Protein AF-A0A7V3WNX4-F1 (afdb_monomer_lite)

Sequence (54 aa):
GTRMPVALVVGSLAGGMSFEDVQREYDLTPEDIRAALKFASELVDQEQHHPLPV

Secondary structure (DSSP, 8-state):
-----HHHHHHHHHTT--HHHHHHHHT--HHHHHHHHHHHHHHHHHS---PPP-

Structure (mmCIF, N/CA/C/O backbone):
data_AF-A0A7V3WNX4-F1
#
_entry.id   AF-A0A7V3WNX4-F1
#
loop_
_atom_site.group_PDB
_atom_site.id
_atom_site.type_symbol
_atom_site.label_atom_id
_atom_site.label_alt_id
_atom_site.label_comp_id
_atom_site.label_asym_id
_atom_site.label_entity_id
_atom_site.label_seq_id
_atom_site.pdbx_PDB_ins_code
_atom_site.Cartn_x
_atom_site.Cartn_y
_atom_site.Cartn_z
_atom_site.occupancy
_atom_site.B_iso_or_equiv
_atom_site.auth_seq_id
_atom_site.auth_comp_id
_atom_site.auth_asym_id
_atom_site.auth_atom_id
_atom_site.pdbx_PDB_model_num
ATOM 1 N N . GLY A 1 1 ? 5.801 -3.633 14.818 1.00 49.31 1 GLY A N 1
ATOM 2 C CA . GLY A 1 1 ? 5.315 -3.043 13.562 1.00 49.31 1 GLY A CA 1
ATOM 3 C C . GLY A 1 1 ? 4.934 -4.173 12.650 1.00 49.31 1 GLY A C 1
ATOM 4 O O . GLY A 1 1 ? 5.812 -4.922 12.238 1.00 49.31 1 GLY A O 1
ATOM 5 N N . THR A 1 2 ? 3.639 -4.376 12.454 1.00 45.91 2 THR A N 1
ATOM 6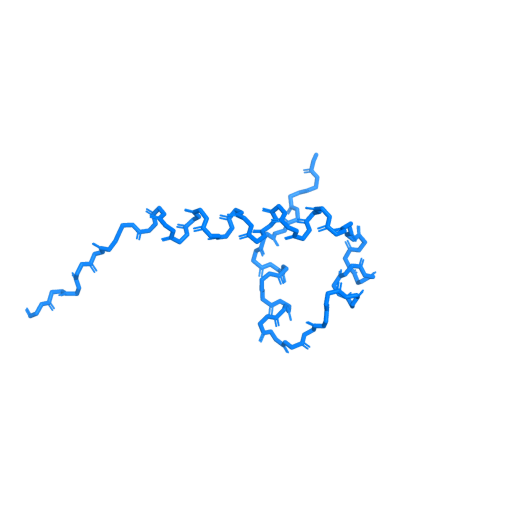 C CA . THR A 1 2 ? 3.083 -5.367 11.533 1.00 45.91 2 THR A CA 1
ATOM 7 C C . THR A 1 2 ? 3.636 -5.074 10.143 1.00 45.91 2 THR A C 1
ATOM 9 O O . THR A 1 2 ? 3.372 -4.024 9.568 1.00 45.91 2 THR A O 1
ATOM 12 N N . ARG A 1 3 ? 4.496 -5.966 9.639 1.00 64.00 3 ARG A N 1
ATOM 13 C CA . ARG A 1 3 ? 5.077 -5.892 8.292 1.00 64.00 3 ARG A CA 1
ATOM 14 C C . ARG A 1 3 ? 4.008 -6.286 7.279 1.00 64.00 3 ARG A C 1
ATOM 16 O O . ARG A 1 3 ? 4.117 -7.345 6.665 1.00 64.00 3 ARG A O 1
ATOM 23 N N . MET A 1 4 ? 2.947 -5.488 7.177 1.00 69.38 4 MET A N 1
ATOM 24 C CA . MET A 1 4 ? 1.936 -5.699 6.150 1.00 69.38 4 MET A CA 1
ATOM 25 C C . MET A 1 4 ? 2.653 -5.741 4.797 1.00 69.38 4 MET A C 1
ATOM 27 O O . MET A 1 4 ? 3.387 -4.799 4.479 1.00 69.38 4 MET A O 1
ATOM 31 N N . PRO A 1 5 ? 2.558 -6.846 4.037 1.00 78.00 5 PRO A N 1
ATOM 32 C CA . PRO A 1 5 ? 3.349 -6.970 2.828 1.00 78.00 5 PRO A CA 1
ATOM 33 C C . PRO A 1 5 ? 2.801 -5.991 1.794 1.00 78.00 5 PRO A C 1
ATOM 35 O O . PRO A 1 5 ? 1.655 -6.113 1.371 1.00 78.00 5 PRO A O 1
ATOM 38 N N . VAL A 1 6 ? 3.627 -5.042 1.349 1.00 87.56 6 VAL A N 1
ATOM 39 C CA . VAL A 1 6 ? 3.271 -4.106 0.266 1.00 87.56 6 VAL A CA 1
ATOM 40 C C . VAL A 1 6 ? 2.789 -4.860 -0.979 1.00 87.56 6 VAL A C 1
ATOM 42 O O . VAL A 1 6 ? 1.827 -4.450 -1.623 1.00 87.56 6 VAL A O 1
ATOM 45 N N . ALA A 1 7 ? 3.388 -6.023 -1.252 1.00 88.31 7 ALA A N 1
ATOM 46 C CA . ALA A 1 7 ? 2.978 -6.923 -2.325 1.00 88.31 7 ALA A CA 1
ATOM 47 C C . ALA A 1 7 ? 1.508 -7.372 -2.230 1.00 88.31 7 ALA A C 1
ATOM 49 O O . ALA A 1 7 ? 0.877 -7.604 -3.255 1.00 88.31 7 ALA A O 1
ATOM 50 N N . LEU A 1 8 ? 0.951 -7.474 -1.021 1.00 90.56 8 LEU A N 1
ATOM 51 C CA . LEU A 1 8 ? -0.421 -7.917 -0.785 1.00 90.56 8 LEU A CA 1
ATOM 52 C C . LEU A 1 8 ? -1.420 -6.823 -1.179 1.00 90.56 8 LEU A C 1
ATOM 54 O O . LEU A 1 8 ? -2.382 -7.098 -1.890 1.00 90.56 8 LEU A O 1
ATOM 58 N N . VAL A 1 9 ? -1.140 -5.569 -0.809 1.00 92.56 9 VAL A N 1
ATOM 59 C CA . VAL A 1 9 ? -1.946 -4.403 -1.208 1.00 92.56 9 VAL A CA 1
ATOM 60 C C . VAL A 1 9 ? -1.909 -4.224 -2.725 1.00 92.56 9 VAL A C 1
ATOM 62 O O . VAL A 1 9 ? -2.954 -4.146 -3.366 1.00 92.56 9 VAL A O 1
ATOM 65 N N . VAL A 1 10 ? -0.709 -4.219 -3.314 1.00 92.62 10 VAL A N 1
ATOM 66 C CA . VAL A 1 10 ? -0.534 -4.056 -4.765 1.00 92.62 10 VAL A CA 1
ATOM 67 C C . VAL A 1 10 ? -1.179 -5.215 -5.528 1.00 92.62 10 VAL A C 1
ATOM 69 O O . VAL A 1 10 ? -1.909 -4.979 -6.486 1.00 92.62 10 VAL A O 1
ATOM 72 N N . GLY A 1 11 ? -0.965 -6.456 -5.084 1.00 93.62 11 GLY A N 1
ATOM 73 C CA . GLY A 1 11 ? -1.546 -7.648 -5.699 1.00 93.62 11 GLY A CA 1
ATOM 74 C C . GLY A 1 11 ? -3.072 -7.686 -5.614 1.00 93.62 11 GLY A C 1
ATOM 75 O O . GLY A 1 11 ? -3.721 -8.032 -6.594 1.00 93.62 11 GLY A O 1
ATOM 76 N N . SER A 1 12 ? -3.651 -7.271 -4.485 1.00 94.62 12 SER A N 1
ATOM 77 C CA . SER A 1 12 ? -5.107 -7.203 -4.296 1.00 94.62 12 SER A CA 1
ATOM 78 C C . SER A 1 12 ? -5.754 -6.188 -5.238 1.00 94.62 12 SER A C 1
ATOM 80 O O . SER A 1 12 ? -6.716 -6.510 -5.935 1.00 94.62 12 SER A O 1
ATOM 82 N N . LEU A 1 13 ? -5.182 -4.981 -5.317 1.00 94.62 13 LEU A N 1
ATOM 83 C CA . LEU A 1 13 ? -5.648 -3.938 -6.234 1.00 94.62 13 LEU A CA 1
ATOM 84 C C . LEU A 1 13 ? -5.480 -4.366 -7.700 1.00 94.62 13 LEU A C 1
ATOM 86 O O . LEU A 1 13 ? -6.397 -4.196 -8.500 1.00 94.62 13 LEU A O 1
ATOM 90 N N . ALA A 1 14 ? -4.348 -4.983 -8.052 1.00 95.19 14 ALA A N 1
ATOM 91 C CA . ALA A 1 14 ? -4.118 -5.532 -9.391 1.00 95.19 14 ALA A CA 1
ATOM 92 C C . ALA A 1 14 ? -5.074 -6.691 -9.731 1.00 95.19 14 ALA A C 1
ATOM 94 O O . ALA A 1 14 ? -5.437 -6.871 -10.891 1.00 95.19 14 ALA A O 1
ATOM 95 N N . GLY A 1 15 ? -5.511 -7.449 -8.721 1.00 95.31 15 GLY A N 1
ATOM 96 C CA . GLY A 1 15 ? -6.529 -8.495 -8.826 1.00 95.31 15 GLY A CA 1
ATOM 97 C C . GLY A 1 15 ? -7.962 -7.971 -8.964 1.00 95.31 15 GLY A C 1
ATOM 98 O O . GLY A 1 15 ? -8.877 -8.772 -9.149 1.00 95.31 15 GLY A O 1
ATOM 99 N N . GLY A 1 16 ? -8.165 -6.651 -8.902 1.00 96.00 16 GLY A N 1
ATOM 100 C CA . GLY A 1 16 ? -9.460 -6.001 -9.099 1.00 96.00 16 GLY A CA 1
ATOM 101 C C . GLY A 1 16 ? -10.222 -5.665 -7.817 1.00 96.00 16 GLY A C 1
ATOM 102 O O . GLY A 1 16 ? -11.367 -5.225 -7.914 1.00 96.00 16 GLY A O 1
ATOM 103 N N . MET A 1 17 ? -9.625 -5.837 -6.630 1.00 95.88 17 MET A N 1
ATOM 104 C CA . MET A 1 17 ? -10.237 -5.337 -5.394 1.00 95.88 17 MET A CA 1
ATOM 105 C C . MET A 1 17 ? -10.296 -3.808 -5.403 1.00 95.88 17 MET A C 1
ATOM 107 O O . MET A 1 17 ? -9.375 -3.134 -5.875 1.00 95.88 17 MET A O 1
ATOM 111 N N . SER A 1 18 ? -11.368 -3.248 -4.844 1.00 96.25 18 SER A N 1
ATOM 112 C CA . SER A 1 18 ? -11.451 -1.807 -4.626 1.00 96.25 18 SER A CA 1
ATOM 113 C C . SER A 1 18 ? -10.606 -1.380 -3.421 1.00 96.25 18 SER A C 1
ATOM 115 O O . SER A 1 18 ? -10.260 -2.183 -2.553 1.00 96.25 18 SER A O 1
ATOM 117 N N . PHE A 1 19 ? -10.308 -0.084 -3.319 1.00 93.38 19 PHE A N 1
ATOM 118 C CA . PHE A 1 19 ? -9.630 0.465 -2.141 1.00 93.38 19 PHE A CA 1
ATOM 119 C C . PHE A 1 19 ? -10.417 0.2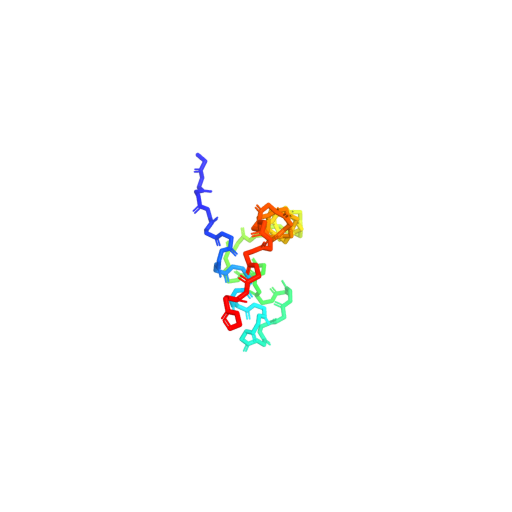28 -0.846 1.00 93.38 19 PHE A C 1
ATOM 121 O O . PHE A 1 19 ? -9.811 0.079 0.209 1.00 93.38 19 PHE A O 1
ATOM 128 N N . GLU A 1 20 ? -11.748 0.233 -0.898 1.00 95.56 20 GLU A N 1
ATOM 129 C CA . GLU A 1 20 ? -12.598 0.015 0.278 1.00 95.56 20 GLU A CA 1
ATOM 130 C C . GLU A 1 20 ? -12.565 -1.446 0.732 1.00 95.56 20 GLU A C 1
ATOM 132 O O . GLU A 1 20 ? -12.512 -1.707 1.935 1.00 95.56 20 GLU A O 1
ATOM 137 N N . ASP A 1 21 ? -12.527 -2.386 -0.215 1.00 96.12 21 ASP A N 1
ATOM 138 C CA . ASP A 1 21 ? -12.402 -3.816 0.084 1.00 96.12 21 ASP A CA 1
ATOM 139 C C . ASP A 1 21 ? -11.061 -4.108 0.757 1.00 96.12 21 ASP A C 1
ATOM 141 O O . ASP A 1 21 ? -11.025 -4.729 1.813 1.00 96.12 21 ASP A O 1
ATOM 145 N N . VAL A 1 22 ? -9.968 -3.561 0.217 1.00 93.88 22 VAL A N 1
ATOM 146 C CA . VAL A 1 22 ? -8.621 -3.722 0.786 1.00 93.88 22 VAL A CA 1
ATOM 147 C C . VAL A 1 22 ? -8.529 -3.112 2.191 1.00 93.88 22 VAL A C 1
ATOM 149 O O . VAL A 1 22 ? -7.932 -3.715 3.080 1.00 93.88 22 VAL A O 1
ATOM 152 N N . GLN A 1 23 ? -9.137 -1.944 2.424 1.00 93.69 23 GLN A N 1
ATOM 153 C CA . GLN A 1 23 ? -9.194 -1.342 3.764 1.00 93.69 23 GLN A CA 1
ATOM 154 C C . GLN A 1 23 ? -9.918 -2.247 4.759 1.00 93.69 23 GLN A C 1
ATOM 156 O O . GLN A 1 23 ? -9.439 -2.449 5.870 1.00 93.69 23 GLN A O 1
ATOM 161 N N . ARG A 1 24 ? -11.064 -2.804 4.360 1.00 94.44 24 ARG A N 1
ATOM 162 C CA . ARG A 1 24 ? -11.885 -3.657 5.225 1.00 94.44 24 ARG A CA 1
ATOM 163 C C . ARG A 1 24 ? -11.262 -5.020 5.484 1.00 94.44 24 ARG A C 1
ATOM 165 O O . ARG A 1 24 ? -11.310 -5.496 6.611 1.00 94.44 24 ARG A O 1
ATOM 172 N N . GLU A 1 25 ? -10.721 -5.654 4.453 1.00 93.44 25 GLU A N 1
ATOM 173 C CA . GLU A 1 25 ? -10.198 -7.019 4.526 1.00 93.44 25 GLU A CA 1
ATOM 174 C C . GLU A 1 25 ? -8.902 -7.093 5.332 1.00 93.44 25 GLU A C 1
ATOM 176 O O . GLU A 1 25 ? -8.694 -8.041 6.090 1.00 93.44 25 GLU A O 1
ATOM 181 N N . TYR A 1 26 ? -8.059 -6.068 5.213 1.00 90.62 26 TYR A N 1
ATOM 182 C CA . TYR A 1 26 ? -6.749 -6.033 5.858 1.00 90.62 26 TYR A CA 1
ATOM 183 C C . TYR A 1 26 ? -6.663 -5.052 7.033 1.00 90.62 26 TYR A C 1
ATOM 185 O O . TYR A 1 26 ? -5.567 -4.848 7.552 1.00 90.62 26 TYR A O 1
ATOM 193 N N . ASP A 1 27 ? -7.795 -4.470 7.447 1.00 92.00 27 ASP A N 1
ATOM 194 C CA . ASP A 1 27 ? -7.892 -3.463 8.516 1.00 92.00 27 ASP A CA 1
ATOM 195 C C . ASP A 1 27 ? -6.864 -2.332 8.334 1.00 92.00 27 ASP A C 1
ATOM 197 O O . ASP A 1 27 ? -6.064 -2.010 9.214 1.00 92.00 27 ASP A O 1
ATOM 201 N N . LEU A 1 28 ? -6.835 -1.782 7.117 1.00 90.69 28 LEU A N 1
ATOM 202 C CA . LEU A 1 28 ? -5.897 -0.742 6.710 1.00 90.69 28 LEU A CA 1
ATOM 203 C C . LEU A 1 28 ? -6.570 0.618 6.670 1.00 90.69 28 LEU A C 1
ATOM 205 O O . LEU A 1 28 ? -7.716 0.763 6.241 1.00 90.69 28 LEU A O 1
ATOM 209 N N . THR A 1 29 ? -5.799 1.643 7.010 1.00 92.69 29 THR A N 1
ATOM 210 C CA . THR A 1 29 ? -6.195 3.023 6.747 1.00 92.69 29 THR A CA 1
ATOM 211 C C . THR A 1 29 ? -5.897 3.412 5.291 1.00 92.69 29 THR A C 1
ATOM 213 O O . THR A 1 29 ? -5.032 2.813 4.636 1.00 92.69 29 THR A O 1
ATOM 216 N N . PRO A 1 30 ? -6.558 4.455 4.755 1.00 92.31 30 PRO A N 1
ATOM 217 C CA . PRO A 1 30 ? -6.184 5.040 3.468 1.00 92.31 30 PRO A CA 1
ATOM 218 C C . PRO A 1 30 ? -4.701 5.434 3.403 1.00 92.31 30 PRO A C 1
ATOM 220 O O . PRO A 1 30 ? -4.062 5.311 2.356 1.00 92.31 30 PRO A O 1
ATOM 223 N N . GLU A 1 31 ? -4.143 5.911 4.515 1.00 92.38 31 GLU A N 1
ATOM 224 C CA . GLU A 1 31 ? -2.741 6.301 4.649 1.00 92.38 31 GLU A CA 1
ATOM 225 C C . GLU A 1 31 ? -1.796 5.106 4.500 1.00 92.38 31 GLU A C 1
ATOM 227 O O . GLU A 1 31 ? -0.786 5.232 3.804 1.00 92.38 31 GLU A O 1
ATOM 232 N N . ASP A 1 32 ? -2.144 3.943 5.056 1.00 91.19 32 ASP A N 1
ATOM 233 C CA . ASP A 1 32 ? -1.352 2.716 4.910 1.00 91.19 32 ASP A CA 1
ATOM 234 C C . ASP A 1 32 ? -1.286 2.265 3.448 1.00 91.19 32 ASP A C 1
ATOM 236 O O . ASP A 1 32 ? -0.216 1.920 2.941 1.00 91.19 32 ASP A O 1
ATOM 240 N N . ILE A 1 33 ? -2.413 2.334 2.731 1.00 92.06 33 ILE A N 1
ATOM 241 C CA . ILE A 1 33 ? -2.462 1.986 1.306 1.00 92.06 33 ILE A CA 1
ATOM 242 C C . ILE A 1 33 ? -1.607 2.956 0.487 1.00 92.06 33 ILE A C 1
ATOM 244 O O . ILE A 1 33 ? -0.830 2.528 -0.367 1.00 92.06 33 ILE A O 1
ATOM 248 N N . ARG A 1 34 ? -1.692 4.264 0.758 1.00 92.56 34 ARG A N 1
ATOM 249 C CA . ARG A 1 34 ? -0.842 5.256 0.079 1.00 92.56 34 ARG A CA 1
ATOM 250 C C . ARG A 1 34 ? 0.639 5.034 0.377 1.00 92.56 34 ARG A C 1
ATOM 252 O O . ARG A 1 34 ? 1.453 5.158 -0.535 1.00 92.56 34 ARG A O 1
ATOM 259 N N . ALA A 1 35 ? 0.993 4.693 1.615 1.00 92.50 35 ALA A N 1
ATOM 260 C CA . ALA A 1 35 ? 2.368 4.387 1.994 1.00 92.50 35 ALA A CA 1
ATOM 261 C C . ALA A 1 35 ? 2.890 3.139 1.264 1.00 92.50 35 ALA A C 1
ATOM 263 O O . ALA A 1 35 ? 4.003 3.163 0.741 1.00 92.50 35 ALA A O 1
ATOM 264 N N . ALA A 1 36 ? 2.070 2.089 1.156 1.00 91.88 36 ALA A N 1
ATOM 265 C CA . ALA A 1 36 ? 2.395 0.883 0.399 1.00 91.88 36 ALA A CA 1
ATOM 266 C C . ALA A 1 36 ? 2.607 1.183 -1.094 1.00 91.88 36 ALA A C 1
ATOM 268 O O . ALA A 1 36 ? 3.615 0.772 -1.665 1.00 91.88 36 ALA A O 1
ATOM 269 N N . LEU A 1 37 ? 1.708 1.948 -1.720 1.00 92.06 37 LEU A N 1
ATOM 270 C CA . LEU A 1 37 ? 1.832 2.341 -3.128 1.00 92.06 37 LEU A CA 1
ATOM 271 C C . LEU A 1 37 ? 3.065 3.214 -3.381 1.00 92.06 37 LEU A C 1
ATOM 273 O 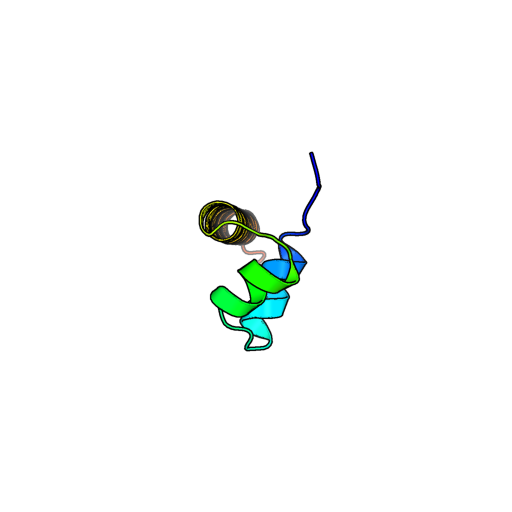O . LEU A 1 37 ? 3.777 3.002 -4.360 1.00 92.06 37 LEU A O 1
ATOM 277 N N . LYS A 1 38 ? 3.355 4.161 -2.482 1.00 92.38 38 LYS A N 1
ATOM 278 C CA . LYS A 1 38 ? 4.562 4.988 -2.559 1.00 92.38 38 LYS A CA 1
ATOM 279 C C . LYS A 1 38 ? 5.823 4.130 -2.473 1.00 92.38 38 LYS A C 1
ATOM 281 O O . LYS A 1 38 ? 6.701 4.276 -3.313 1.00 92.38 38 LYS A O 1
ATOM 286 N N . PHE A 1 39 ? 5.884 3.212 -1.510 1.00 90.81 39 PHE A N 1
ATOM 287 C CA . PHE A 1 39 ? 7.014 2.298 -1.373 1.00 90.81 39 PHE A CA 1
ATOM 288 C C . PHE A 1 39 ? 7.185 1.407 -2.609 1.00 90.81 39 PHE A C 1
ATOM 290 O O . PHE A 1 39 ? 8.304 1.195 -3.061 1.00 90.81 39 PHE A O 1
ATOM 297 N N . ALA A 1 40 ? 6.087 0.909 -3.186 1.00 90.56 40 ALA A N 1
ATOM 298 C CA . ALA A 1 40 ? 6.135 0.133 -4.422 1.00 90.56 40 ALA A CA 1
ATOM 299 C C . ALA A 1 40 ? 6.686 0.961 -5.596 1.00 90.56 40 ALA A C 1
ATOM 301 O O . ALA A 1 40 ? 7.531 0.466 -6.334 1.00 90.56 40 ALA A O 1
ATOM 302 N N . SER A 1 41 ? 6.257 2.220 -5.739 1.00 90.00 41 SER A N 1
ATOM 303 C CA . SER A 1 41 ? 6.789 3.136 -6.757 1.00 90.00 41 SER A CA 1
ATOM 304 C C . SER A 1 41 ? 8.282 3.386 -6.567 1.00 90.00 41 SER A C 1
ATOM 306 O O . SER A 1 41 ? 9.042 3.271 -7.519 1.00 90.00 41 SER A O 1
ATOM 308 N N . GLU A 1 42 ? 8.712 3.680 -5.338 1.00 90.38 42 GLU A N 1
ATOM 309 C CA . GLU A 1 42 ? 10.128 3.876 -5.016 1.00 90.38 42 GLU A CA 1
ATOM 310 C C . GLU A 1 42 ? 10.942 2.615 -5.327 1.00 90.38 42 GLU A C 1
ATOM 3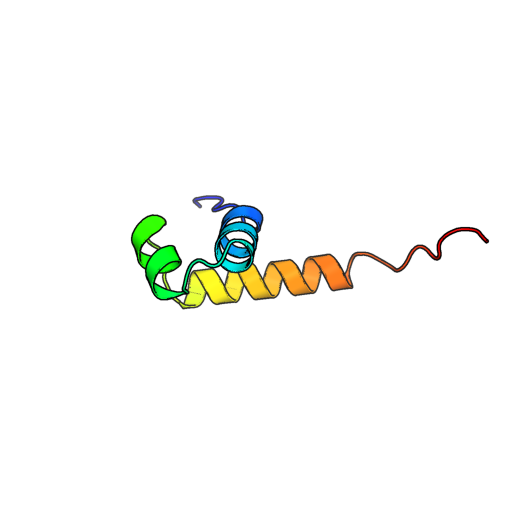12 O O . GLU A 1 42 ? 12.024 2.719 -5.889 1.00 90.38 42 GLU A O 1
ATOM 317 N N . LEU A 1 43 ? 10.422 1.421 -5.024 1.00 87.00 43 LEU A N 1
ATOM 318 C CA . LEU A 1 43 ? 11.102 0.159 -5.318 1.00 87.00 43 LEU A CA 1
ATOM 319 C C . LEU A 1 43 ? 11.287 -0.066 -6.827 1.00 87.00 43 LEU A C 1
ATOM 321 O O . LEU A 1 43 ? 12.363 -0.489 -7.238 1.00 87.00 43 LEU A O 1
ATOM 325 N N . VAL A 1 44 ? 10.270 0.243 -7.636 1.00 86.12 44 VAL A N 1
ATOM 326 C CA . VAL A 1 44 ? 10.342 0.146 -9.104 1.00 86.12 44 VAL A CA 1
ATOM 327 C C . VAL A 1 44 ? 11.301 1.189 -9.681 1.00 86.12 44 VAL A C 1
ATOM 329 O O . VAL A 1 44 ? 12.080 0.867 -10.570 1.00 86.12 44 VAL A O 1
ATOM 332 N N . ASP A 1 45 ? 11.320 2.409 -9.144 1.00 86.06 45 ASP A N 1
ATOM 333 C CA . ASP A 1 45 ? 12.282 3.439 -9.557 1.00 86.06 45 ASP A CA 1
ATOM 334 C C . ASP A 1 45 ? 13.729 3.077 -9.163 1.00 86.06 45 ASP A C 1
ATOM 336 O O . ASP A 1 45 ? 14.683 3.461 -9.843 1.00 86.06 45 ASP A O 1
ATOM 340 N N . GLN A 1 46 ? 13.911 2.345 -8.056 1.00 77.81 46 GLN A N 1
ATOM 341 C CA . GLN A 1 46 ? 15.209 1.808 -7.630 1.00 77.81 46 GLN A CA 1
ATOM 342 C C . GLN A 1 46 ? 15.634 0.567 -8.424 1.00 77.81 46 GLN A C 1
ATOM 344 O O . GLN A 1 46 ? 16.834 0.273 -8.461 1.00 77.81 46 GLN A O 1
ATOM 349 N N . GLU A 1 47 ? 14.707 -0.156 -9.063 1.00 68.81 47 GLU A N 1
ATOM 350 C CA . GLU A 1 47 ? 15.045 -1.169 -10.065 1.00 68.81 47 GLU A CA 1
ATOM 3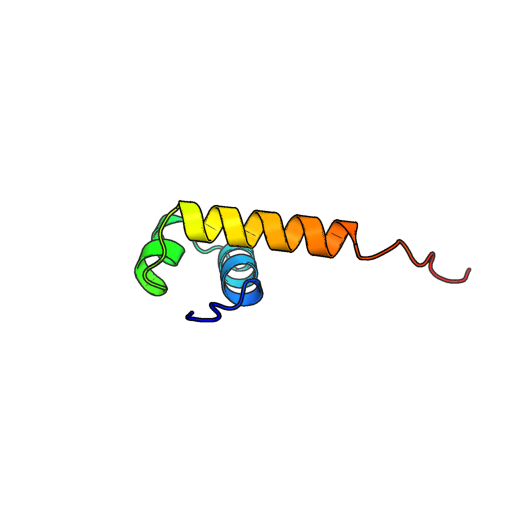51 C C . GLU A 1 47 ? 15.655 -0.466 -11.282 1.00 68.81 47 GLU A C 1
ATOM 353 O O . GLU A 1 47 ? 15.012 -0.152 -12.281 1.00 68.81 47 GLU A O 1
ATOM 358 N N . GLN A 1 48 ? 16.958 -0.197 -11.174 1.00 59.03 48 GLN A N 1
ATOM 359 C CA . GLN A 1 48 ? 17.777 0.316 -12.254 1.00 59.03 48 GLN A CA 1
ATOM 360 C C . GLN A 1 48 ? 17.587 -0.572 -13.478 1.00 59.03 48 GLN A C 1
ATOM 362 O O . GLN A 1 48 ? 17.957 -1.750 -13.460 1.00 59.03 48 GLN A O 1
ATOM 367 N N . HIS A 1 49 ? 17.046 0.040 -14.532 1.00 58.28 49 HIS A N 1
ATOM 368 C CA . HIS A 1 49 ? 17.022 -0.447 -15.903 1.00 58.28 49 HIS A CA 1
ATOM 369 C C . HIS A 1 49 ? 18.291 -1.256 -16.211 1.00 58.28 49 HIS A C 1
ATOM 371 O O . HIS A 1 49 ? 19.330 -0.689 -16.549 1.00 58.28 49 HIS A O 1
ATOM 377 N N . HIS A 1 50 ? 18.219 -2.582 -16.104 1.00 57.56 50 HIS A N 1
ATOM 378 C CA . HIS A 1 50 ? 19.165 -3.445 -16.789 1.00 57.56 50 HIS A CA 1
ATOM 379 C C . HIS A 1 50 ? 18.638 -3.547 -18.215 1.00 57.56 50 HIS A C 1
ATOM 381 O O . HIS A 1 50 ? 17.611 -4.201 -18.422 1.00 57.56 50 HIS A O 1
ATOM 387 N N . PRO A 1 51 ? 19.253 -2.867 -19.202 1.00 62.91 51 PRO A N 1
ATOM 388 C CA . PRO A 1 51 ? 18.888 -3.115 -20.582 1.00 62.91 51 PRO A CA 1
ATOM 389 C C . PRO A 1 51 ? 19.060 -4.613 -20.837 1.00 62.91 51 PRO A C 1
ATOM 391 O O . PRO A 1 51 ? 20.084 -5.199 -20.477 1.00 62.91 51 PRO A O 1
ATOM 394 N N . LEU A 1 52 ? 18.033 -5.235 -21.415 1.00 60.62 52 LEU A N 1
ATOM 395 C CA . LEU A 1 52 ? 18.144 -6.604 -21.902 1.00 60.62 52 LEU A CA 1
ATOM 396 C C . LEU A 1 52 ? 19.342 -6.652 -22.863 1.00 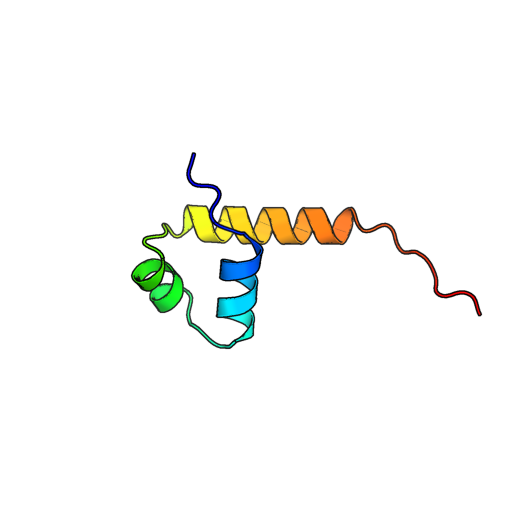60.62 52 LEU A C 1
ATOM 398 O O . LEU A 1 52 ? 19.428 -5.781 -23.736 1.00 60.62 52 LEU A O 1
ATOM 402 N N . PRO A 1 53 ? 20.280 -7.605 -22.703 1.00 66.00 53 PRO A N 1
ATOM 403 C CA . PRO A 1 53 ? 21.349 -7.758 -23.672 1.00 66.00 53 PRO A CA 1
ATOM 404 C C . PRO A 1 53 ? 20.707 -8.083 -25.024 1.00 66.00 53 PRO A C 1
ATOM 406 O O . PRO A 1 53 ? 19.922 -9.028 -25.128 1.00 66.00 53 PRO A O 1
ATOM 409 N N . VAL A 1 54 ? 20.995 -7.233 -26.012 1.00 65.88 54 VAL A N 1
ATOM 410 C CA . VAL A 1 54 ? 20.673 -7.463 -27.426 1.00 65.88 54 VAL A CA 1
ATOM 411 C C . VAL A 1 54 ? 21.487 -8.616 -27.994 1.00 65.88 54 VAL A C 1
ATOM 413 O O . VAL A 1 54 ? 22.653 -8.783 -27.565 1.00 65.88 54 VAL A O 1
#

Radius of gyration: 13.65 Å; chains: 1; bounding box: 34×15×41 Å

pLDDT: mean 84.69, std 13.72, range [45.91, 96.25]

Foldseek 3Di:
DPPPPLCVLVVCVVVPDDPVRCCVVVVDDPVRSVVSVVVVVVVVVVPPDPDDDD